Protein AF-A0A3A8QGG5-F1 (afdb_monomer_lite)

pLDDT: mean 90.41, std 7.91, range [60.56, 97.5]

Organism: NCBI:txid2316722

Sequence (68 aa):
MGGTIYLHESKAKRSYFGGTVLSYEIVEVPEKAHAQRIMFRIQSTAEAKDKEWRGANHGRAWTGGVLP

Foldseek 3Di:
DFDKDFDAPDLQGWGQWIATFPDKDWAACPPDPDRTDIDTDGDIDPVSTRHHRPDDDDPPDDDDDDDD

Radius of gyration: 12.78 Å; chains: 1; bounding box: 28×29×25 Å

Secondary structure (DSSP, 8-state):
--PEEEE-SSTTSPPSEEEEEEEEEEEE-TTSSS-EEEEEEEEE-GGGSSPPP-S--STT--------

Structure (mmCIF, N/CA/C/O backbone):
data_AF-A0A3A8QGG5-F1
#
_entry.id   AF-A0A3A8QGG5-F1
#
loop_
_atom_site.group_PDB
_atom_site.id
_atom_site.type_symbol
_atom_site.label_atom_id
_atom_site.label_alt_id
_atom_site.label_comp_id
_atom_site.label_asym_id
_atom_site.label_entity_id
_atom_site.label_seq_id
_atom_site.pdbx_PDB_ins_code
_atom_site.Cartn_x
_atom_site.Cartn_y
_atom_site.Cartn_z
_atom_site.occupancy
_atom_site.B_iso_or_equiv
_atom_site.auth_seq_id
_atom_site.auth_comp_id
_atom_site.auth_asym_id
_atom_site.auth_atom_id
_atom_site.pdbx_PDB_model_num
ATOM 1 N N . MET A 1 1 ? -9.725 5.906 -8.658 1.00 60.56 1 MET A N 1
ATOM 2 C CA . MET A 1 1 ? -9.134 6.632 -7.507 1.00 60.56 1 MET A CA 1
ATOM 3 C C . MET A 1 1 ? -10.205 6.773 -6.435 1.00 60.56 1 MET A C 1
ATOM 5 O O . MET A 1 1 ? -11.364 6.859 -6.820 1.00 60.56 1 MET A O 1
ATOM 9 N N . GLY A 1 2 ? -9.859 6.711 -5.143 1.00 77.19 2 GLY A N 1
ATOM 10 C CA . GLY A 1 2 ? -10.838 6.732 -4.037 1.00 77.19 2 GLY A CA 1
ATOM 11 C C . GLY A 1 2 ? -11.220 5.368 -3.439 1.00 77.19 2 GLY A C 1
ATOM 12 O O . GLY A 1 2 ? -12.076 5.307 -2.565 1.00 77.19 2 GLY A O 1
ATOM 13 N N . GLY A 1 3 ? -10.588 4.274 -3.876 1.00 92.25 3 GLY A N 1
ATOM 14 C CA . GLY A 1 3 ? -10.730 2.971 -3.219 1.00 92.25 3 GLY A CA 1
ATOM 15 C C . GLY A 1 3 ? -9.867 2.868 -1.958 1.00 92.25 3 GLY A C 1
ATOM 16 O O . GLY A 1 3 ? -8.835 3.535 -1.857 1.00 92.25 3 GLY A O 1
ATOM 17 N N . THR A 1 4 ? -10.262 2.010 -1.017 1.00 95.00 4 THR A N 1
ATOM 18 C CA . THR A 1 4 ? -9.441 1.661 0.150 1.00 95.00 4 THR A CA 1
ATOM 19 C C . THR A 1 4 ? -8.545 0.472 -0.179 1.00 95.00 4 THR A C 1
ATOM 21 O O . THR A 1 4 ? -9.020 -0.541 -0.693 1.00 95.00 4 THR A O 1
ATOM 24 N N . ILE A 1 5 ? -7.257 0.578 0.140 1.00 93.94 5 ILE A N 1
ATOM 25 C CA . ILE A 1 5 ? -6.329 -0.552 0.109 1.00 93.94 5 ILE A CA 1
ATOM 26 C C . ILE A 1 5 ? -6.101 -1.073 1.528 1.00 93.94 5 ILE A C 1
ATOM 28 O O . ILE A 1 5 ? -5.945 -0.292 2.467 1.00 93.94 5 ILE A O 1
ATOM 32 N N . TYR A 1 6 ? -6.070 -2.396 1.669 1.00 95.19 6 TYR A N 1
ATOM 33 C CA . TYR A 1 6 ? -5.778 -3.097 2.916 1.00 95.19 6 TYR A CA 1
ATOM 34 C C . TYR A 1 6 ? -4.509 -3.910 2.701 1.00 95.19 6 TYR A C 1
ATOM 36 O O . TYR A 1 6 ? -4.441 -4.729 1.783 1.00 95.19 6 TYR A O 1
ATOM 44 N N . LEU A 1 7 ? -3.483 -3.650 3.503 1.00 94.19 7 LEU A N 1
ATOM 45 C CA . LEU A 1 7 ? -2.158 -4.219 3.308 1.00 94.19 7 LEU A CA 1
ATOM 46 C C . LEU A 1 7 ? -1.857 -5.191 4.443 1.00 94.19 7 LEU A C 1
ATOM 48 O O . LEU A 1 7 ? -2.007 -4.886 5.628 1.00 94.19 7 LEU A O 1
ATOM 52 N N . HIS A 1 8 ? -1.480 -6.401 4.046 1.00 94.25 8 HIS A N 1
ATOM 53 C CA . HIS A 1 8 ? -1.308 -7.557 4.913 1.00 94.25 8 HIS A CA 1
ATOM 54 C C . HIS A 1 8 ? 0.125 -8.067 4.769 1.00 94.25 8 HIS A C 1
ATOM 56 O O . HIS A 1 8 ? 0.629 -8.158 3.652 1.00 94.25 8 HIS A O 1
ATOM 62 N N . GLU A 1 9 ? 0.768 -8.448 5.874 1.00 91.88 9 GLU A N 1
ATOM 63 C CA . GLU A 1 9 ? 2.088 -9.100 5.826 1.00 91.88 9 GLU A CA 1
ATOM 64 C C . GLU A 1 9 ? 2.009 -10.491 5.174 1.00 91.88 9 GLU A C 1
ATOM 66 O O . GLU A 1 9 ? 2.935 -10.938 4.502 1.00 91.88 9 GLU A O 1
ATOM 71 N N . SER A 1 10 ? 0.889 -11.191 5.373 1.00 91.19 10 SER A N 1
ATOM 72 C CA . SER A 1 10 ? 0.553 -12.446 4.702 1.00 91.19 10 SER A CA 1
ATOM 73 C C . SER A 1 10 ? -0.964 -12.599 4.606 1.00 91.19 10 SER A C 1
ATOM 75 O O . SER A 1 10 ? -1.709 -11.946 5.333 1.00 91.19 10 SER A O 1
ATOM 77 N N . LYS A 1 11 ? -1.442 -13.507 3.749 1.00 90.00 11 LYS A N 1
ATOM 78 C CA . LYS A 1 11 ? -2.887 -13.739 3.550 1.00 90.00 11 LYS A CA 1
ATOM 79 C C . LYS A 1 11 ? -3.604 -14.281 4.788 1.00 90.00 11 LYS A C 1
ATOM 81 O O . LYS A 1 11 ? -4.814 -14.140 4.896 1.00 90.00 11 LYS A O 1
ATOM 86 N N . ALA A 1 12 ? -2.862 -14.915 5.697 1.00 92.44 12 ALA A N 1
ATOM 87 C CA . ALA A 1 12 ? -3.394 -15.443 6.951 1.00 92.44 12 ALA A CA 1
ATOM 88 C C . ALA A 1 12 ? -3.472 -14.377 8.057 1.00 92.44 12 ALA A C 1
ATOM 90 O O . ALA A 1 12 ? -4.101 -14.606 9.087 1.00 92.44 12 ALA A O 1
ATOM 91 N N . LYS A 1 13 ? -2.823 -13.222 7.869 1.00 94.69 13 LYS A N 1
ATOM 92 C CA . LYS A 1 13 ? -2.811 -12.127 8.838 1.00 94.69 13 LYS A CA 1
ATOM 93 C C . LYS A 1 13 ? -3.818 -11.054 8.442 1.00 94.69 13 LYS A C 1
ATOM 95 O O . LYS A 1 13 ? -4.053 -10.798 7.260 1.00 94.69 13 LYS A O 1
ATOM 100 N N . ARG A 1 14 ? -4.399 -10.399 9.444 1.00 97.06 14 ARG A N 1
ATOM 101 C CA . ARG A 1 14 ? -5.263 -9.230 9.238 1.00 97.06 14 ARG A CA 1
ATOM 102 C C . ARG A 1 14 ? -4.429 -8.042 8.755 1.00 97.06 14 ARG A C 1
ATOM 104 O O . ARG A 1 14 ? -3.206 -8.038 8.911 1.00 97.06 14 ARG A O 1
ATOM 111 N N . SER A 1 15 ? -5.071 -7.065 8.121 1.00 96.81 15 SER A N 1
ATOM 112 C CA . SER A 1 15 ? -4.362 -5.900 7.590 1.00 96.81 15 SER A CA 1
ATOM 113 C C . SER A 1 15 ? -3.666 -5.135 8.716 1.00 96.81 15 SER A C 1
ATOM 115 O O . SER A 1 15 ? -4.277 -4.798 9.733 1.00 96.81 15 SER A O 1
ATOM 117 N N . TYR A 1 16 ? -2.374 -4.860 8.543 1.00 95.06 16 TYR A N 1
ATOM 118 C CA . TYR A 1 16 ? -1.582 -4.126 9.535 1.00 95.06 16 TYR A CA 1
ATOM 119 C C . TYR A 1 16 ? -1.635 -2.612 9.295 1.00 95.06 16 TYR A C 1
ATOM 121 O O . TYR A 1 16 ? -1.521 -1.818 10.232 1.00 95.06 16 TYR A O 1
ATOM 129 N N . PHE A 1 17 ? -1.864 -2.206 8.042 1.00 94.44 17 PHE A N 1
ATOM 130 C CA . PHE A 1 17 ? -2.132 -0.829 7.645 1.00 94.44 17 PHE A CA 1
ATOM 131 C C . PHE A 1 17 ? -2.916 -0.781 6.331 1.00 94.44 17 PHE A C 1
ATOM 133 O O . PHE A 1 17 ? -3.150 -1.796 5.673 1.00 94.44 17 PHE A O 1
ATOM 140 N N . G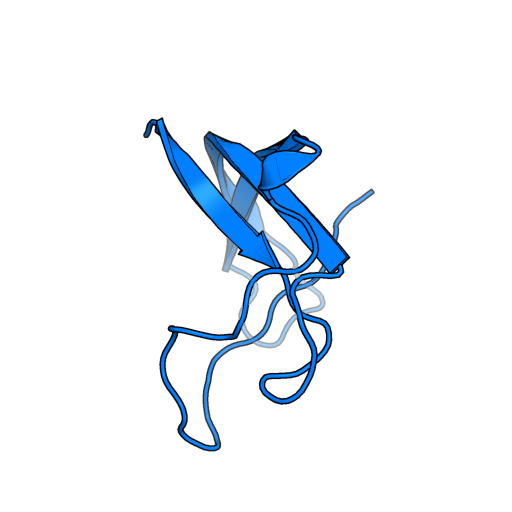LY A 1 18 ? -3.331 0.417 5.951 1.00 95.25 18 GLY A N 1
ATOM 141 C CA . GLY A 1 18 ? -4.065 0.665 4.726 1.00 95.25 18 GLY A CA 1
ATOM 142 C C . GLY A 1 18 ? -4.692 2.047 4.762 1.00 95.25 18 GLY A C 1
ATOM 143 O O . GLY A 1 18 ? -4.407 2.842 5.662 1.00 95.25 18 GLY A O 1
ATOM 144 N N . GLY A 1 19 ? -5.557 2.320 3.797 1.00 96.38 19 GLY A N 1
ATOM 145 C CA . GLY A 1 19 ? -6.287 3.575 3.737 1.00 96.38 19 GLY A CA 1
ATOM 146 C C . GLY A 1 19 ? -6.721 3.934 2.327 1.00 96.38 19 GLY A C 1
ATOM 147 O O . GLY A 1 19 ? -6.725 3.092 1.426 1.00 96.38 19 GLY A O 1
ATOM 148 N N . THR A 1 20 ? -7.115 5.186 2.140 1.00 97.12 20 THR A N 1
ATOM 149 C CA . THR A 1 20 ? -7.666 5.673 0.873 1.00 97.12 20 THR A CA 1
ATOM 150 C C . THR A 1 20 ? -6.550 5.941 -0.128 1.00 97.12 20 THR A C 1
ATOM 152 O O . THR A 1 20 ? -5.600 6.664 0.173 1.00 97.12 20 THR A O 1
ATOM 155 N N . VAL A 1 21 ? -6.672 5.391 -1.337 1.00 96.44 21 VAL A N 1
ATOM 156 C CA . VAL A 1 21 ? -5.747 5.670 -2.443 1.00 96.44 21 VAL A CA 1
ATOM 157 C C . VAL A 1 21 ? -5.975 7.088 -2.960 1.00 96.44 21 VAL A C 1
ATOM 159 O O . VAL A 1 21 ? -7.042 7.387 -3.506 1.00 96.44 21 VAL A O 1
ATOM 162 N N . LEU A 1 22 ? -4.950 7.930 -2.814 1.00 95.50 22 LEU A N 1
ATOM 163 C CA . LEU A 1 22 ? -4.928 9.321 -3.267 1.00 95.50 22 LEU A CA 1
ATOM 164 C C . LEU A 1 22 ? -4.470 9.433 -4.722 1.00 95.50 22 LEU A C 1
ATOM 166 O O . LEU A 1 22 ? -5.074 10.160 -5.504 1.00 95.50 22 LEU A O 1
ATOM 170 N N . SER A 1 23 ? -3.404 8.713 -5.074 1.00 95.31 23 SER A N 1
ATOM 171 C CA . SER A 1 23 ? -2.813 8.709 -6.412 1.00 95.31 23 SER A CA 1
ATOM 172 C C . SER A 1 23 ? -2.042 7.420 -6.683 1.00 95.31 23 SER A C 1
ATOM 174 O O . SER A 1 23 ? -1.777 6.629 -5.771 1.00 95.31 23 SER A O 1
ATOM 176 N N . TYR A 1 24 ? -1.682 7.210 -7.948 1.00 94.56 24 TYR A N 1
ATOM 177 C CA . TYR A 1 24 ? -0.702 6.209 -8.341 1.00 94.56 24 TYR A CA 1
ATOM 178 C C . TYR A 1 24 ? 0.250 6.782 -9.389 1.00 94.56 24 TYR A C 1
ATOM 180 O O . TYR A 1 24 ? -0.109 7.703 -10.123 1.00 94.56 24 TYR A O 1
ATOM 188 N N . GLU A 1 25 ? 1.439 6.205 -9.467 1.00 95.31 25 GLU A N 1
ATOM 189 C CA . GLU A 1 25 ? 2.451 6.532 -10.467 1.00 95.31 25 GLU A CA 1
ATOM 190 C C . GLU A 1 25 ? 3.190 5.270 -10.914 1.00 95.31 25 GLU A C 1
ATOM 192 O O . GLU A 1 25 ? 3.244 4.269 -10.192 1.00 95.31 25 GLU A O 1
ATOM 197 N N . ILE A 1 26 ? 3.727 5.310 -12.133 1.00 95.38 26 ILE A N 1
ATOM 198 C CA . ILE A 1 26 ? 4.640 4.281 -12.627 1.00 95.38 26 ILE A CA 1
ATOM 199 C C . ILE A 1 26 ? 6.048 4.731 -12.263 1.00 95.38 26 ILE A C 1
ATOM 201 O O . ILE A 1 26 ? 6.465 5.819 -12.652 1.00 95.38 26 ILE A O 1
ATOM 205 N N . VAL A 1 27 ? 6.771 3.887 -11.538 1.00 94.25 27 VAL A N 1
ATOM 206 C CA . VAL A 1 27 ? 8.150 4.145 -11.120 1.00 94.25 27 VAL A CA 1
ATOM 207 C C . VAL A 1 27 ? 9.074 3.063 -11.647 1.00 94.25 27 VAL A C 1
ATOM 209 O O . VAL A 1 27 ? 8.674 1.903 -11.791 1.00 94.25 27 VAL A O 1
ATOM 212 N N . GLU A 1 28 ? 10.318 3.439 -11.921 1.00 94.50 28 GLU A N 1
ATOM 213 C CA . GLU A 1 28 ? 11.387 2.486 -12.188 1.00 94.50 28 GLU A CA 1
ATOM 214 C C . GLU A 1 28 ? 12.115 2.145 -10.890 1.00 94.50 28 GLU A C 1
ATOM 216 O O . GLU A 1 28 ? 12.545 3.019 -10.143 1.00 94.50 28 GLU A O 1
ATOM 221 N N . VAL A 1 29 ? 12.240 0.848 -10.634 1.00 90.75 29 VAL A N 1
ATOM 222 C CA . VAL A 1 29 ? 12.911 0.257 -9.478 1.00 90.75 29 VAL A CA 1
ATOM 223 C C . VAL A 1 29 ? 13.930 -0.748 -10.030 1.00 90.75 29 VAL A C 1
ATOM 225 O O . VAL A 1 29 ? 13.622 -1.945 -10.122 1.00 90.75 29 VAL A O 1
ATOM 228 N N . PRO A 1 30 ? 15.095 -0.270 -10.521 1.00 91.12 30 PRO A N 1
ATOM 229 C CA . PRO A 1 30 ? 16.022 -1.060 -11.337 1.00 91.12 30 PRO A CA 1
ATOM 230 C C . PRO A 1 30 ? 16.525 -2.342 -10.663 1.00 91.12 30 PRO A C 1
ATOM 232 O O . PRO A 1 30 ? 16.868 -3.307 -11.340 1.00 91.12 30 PRO A O 1
ATOM 235 N N . GLU A 1 31 ? 16.538 -2.388 -9.331 1.00 90.00 31 GLU A N 1
ATOM 236 C CA . GLU A 1 31 ? 16.973 -3.538 -8.539 1.00 90.00 31 GLU A CA 1
ATOM 237 C C . GLU A 1 31 ? 15.952 -4.691 -8.487 1.00 90.00 31 GLU A C 1
ATOM 239 O O . GLU A 1 31 ? 16.223 -5.742 -7.899 1.00 90.00 31 GLU A O 1
ATOM 244 N N . LYS A 1 32 ? 14.755 -4.525 -9.064 1.00 87.25 32 LYS A N 1
ATOM 245 C CA . LYS A 1 32 ? 13.730 -5.577 -9.132 1.00 87.25 32 LYS A CA 1
ATOM 246 C C . LYS A 1 32 ? 13.750 -6.274 -10.489 1.00 87.25 32 LYS A C 1
ATOM 248 O O . LYS A 1 32 ? 13.891 -5.642 -11.526 1.00 87.25 32 LYS A O 1
ATOM 253 N N . ALA A 1 33 ? 13.444 -7.576 -10.486 1.00 87.31 33 ALA A N 1
ATOM 254 C CA . ALA A 1 33 ? 13.358 -8.405 -11.698 1.00 87.31 33 ALA A CA 1
ATOM 255 C C . ALA A 1 33 ? 12.424 -7.844 -12.792 1.00 87.31 33 ALA A C 1
ATOM 257 O O . ALA A 1 33 ? 12.609 -8.116 -13.971 1.00 87.31 33 ALA A O 1
ATOM 258 N N . HIS A 1 34 ? 11.430 -7.045 -12.400 1.00 87.94 34 HIS A N 1
ATOM 259 C CA . HIS A 1 34 ? 10.679 -6.205 -13.323 1.00 87.94 34 HIS A CA 1
ATOM 260 C C . HIS A 1 34 ? 10.839 -4.760 -12.836 1.00 87.94 34 HIS A C 1
ATOM 262 O O . HIS A 1 34 ? 10.334 -4.428 -11.766 1.00 87.94 34 HIS A O 1
ATOM 268 N N . ALA A 1 35 ? 11.566 -3.926 -13.577 1.00 91.38 35 ALA A N 1
ATOM 269 C CA . ALA A 1 35 ? 11.929 -2.591 -13.104 1.00 91.38 35 ALA A CA 1
ATOM 270 C C . ALA A 1 35 ? 10.714 -1.658 -12.989 1.00 91.38 35 ALA A C 1
ATOM 272 O O . ALA A 1 35 ? 10.598 -0.912 -12.025 1.00 91.38 35 ALA A O 1
ATOM 273 N N . GLN A 1 36 ? 9.764 -1.739 -13.922 1.00 94.56 36 GLN A N 1
ATOM 274 C CA . GLN A 1 36 ? 8.548 -0.930 -13.859 1.00 94.56 36 GLN A CA 1
ATOM 275 C C . GLN A 1 36 ? 7.590 -1.441 -12.773 1.00 94.56 36 GLN A C 1
ATOM 277 O O . GLN A 1 36 ? 7.245 -2.629 -12.695 1.00 94.56 36 GLN A O 1
ATOM 282 N N . ARG A 1 37 ? 7.161 -0.527 -11.905 1.00 92.56 37 ARG A N 1
ATOM 283 C CA . ARG A 1 37 ? 6.291 -0.778 -10.752 1.00 92.56 37 ARG A CA 1
ATOM 284 C C . ARG A 1 37 ? 5.200 0.280 -10.683 1.00 92.56 37 ARG A C 1
ATOM 286 O O . ARG A 1 37 ? 5.383 1.392 -11.158 1.00 92.56 37 ARG A O 1
ATOM 293 N N . ILE A 1 38 ? 4.078 -0.069 -10.059 1.00 93.31 38 ILE A N 1
ATOM 294 C CA . ILE A 1 38 ? 3.038 0.895 -9.693 1.00 93.31 38 ILE A CA 1
ATOM 295 C C . ILE A 1 38 ? 3.238 1.243 -8.221 1.00 93.31 38 ILE A C 1
ATOM 297 O O . ILE A 1 38 ? 3.196 0.351 -7.371 1.00 93.31 38 ILE A O 1
ATOM 301 N N . MET A 1 39 ? 3.449 2.522 -7.926 1.00 94.12 39 MET A N 1
ATOM 302 C CA . MET A 1 39 ? 3.451 3.049 -6.566 1.00 94.12 39 MET A CA 1
ATOM 303 C C . MET A 1 39 ? 2.083 3.659 -6.267 1.00 94.12 39 MET A C 1
ATOM 305 O O . MET A 1 39 ? 1.544 4.402 -7.083 1.00 94.12 39 MET A O 1
ATOM 309 N N . PHE A 1 40 ? 1.520 3.353 -5.098 1.00 94.44 40 PHE A N 1
ATOM 310 C CA . PHE A 1 40 ? 0.292 3.979 -4.612 1.00 94.44 40 PHE A CA 1
ATOM 311 C C . PHE A 1 40 ? 0.620 4.951 -3.487 1.00 94.44 40 PHE A C 1
ATOM 313 O O . PHE A 1 40 ? 1.220 4.557 -2.486 1.00 94.44 40 PHE A O 1
ATOM 320 N N . ARG A 1 41 ? 0.141 6.191 -3.603 1.00 94.62 41 ARG A N 1
ATOM 321 C CA . ARG A 1 41 ? 0.110 7.123 -2.477 1.00 94.62 41 ARG A CA 1
ATOM 322 C C . ARG A 1 41 ? -1.216 6.970 -1.755 1.00 94.62 41 ARG A C 1
ATOM 324 O O . ARG A 1 41 ? -2.279 7.074 -2.371 1.00 94.62 41 ARG A O 1
ATOM 331 N N . ILE A 1 42 ? -1.156 6.739 -0.450 1.00 94.69 42 ILE A N 1
ATOM 332 C CA . ILE A 1 42 ? -2.343 6.506 0.372 1.00 94.69 42 ILE A CA 1
ATOM 333 C C . ILE A 1 42 ? -2.409 7.482 1.541 1.00 94.69 42 ILE A C 1
ATOM 335 O O . ILE A 1 42 ? -1.386 7.854 2.113 1.00 94.69 42 ILE A O 1
ATOM 339 N N . GLN A 1 43 ? -3.625 7.862 1.918 1.00 95.56 43 GLN A N 1
ATOM 340 C CA . GLN A 1 43 ? -3.900 8.453 3.220 1.00 95.56 43 GLN A CA 1
ATOM 341 C C . GLN A 1 43 ? -4.253 7.321 4.175 1.00 95.56 43 GLN A C 1
ATOM 343 O O . GLN A 1 43 ? -5.258 6.642 3.964 1.00 95.56 43 GLN A O 1
ATOM 348 N N . SER A 1 44 ? -3.423 7.096 5.193 1.00 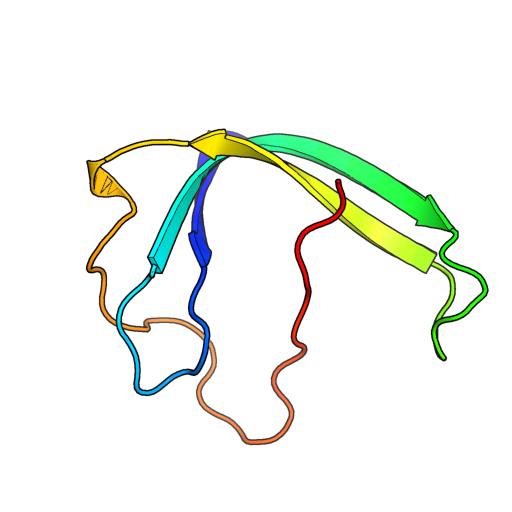95.38 44 SER A N 1
ATOM 349 C CA . SER A 1 44 ? -3.670 6.025 6.155 1.00 95.38 44 SER A CA 1
ATOM 350 C C . SER A 1 44 ? -4.914 6.312 6.994 1.00 95.38 44 SER A C 1
ATOM 352 O O . SER A 1 44 ? -5.180 7.458 7.360 1.00 95.38 44 SER A O 1
ATOM 354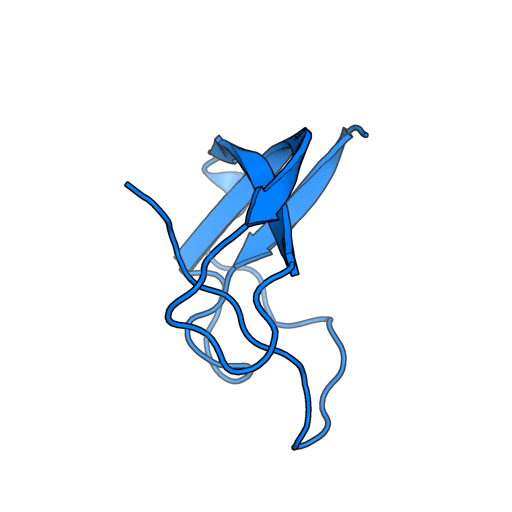 N N . THR A 1 45 ? -5.683 5.268 7.302 1.00 96.75 45 THR A N 1
ATOM 355 C CA . THR A 1 45 ? -6.871 5.385 8.158 1.00 96.75 45 THR A CA 1
ATOM 356 C C . THR A 1 45 ? -6.898 4.275 9.205 1.00 96.75 45 THR A C 1
ATOM 358 O O . THR A 1 45 ? -6.361 3.182 8.994 1.00 96.75 45 THR A O 1
ATOM 361 N N . ALA A 1 46 ? -7.497 4.548 10.367 1.00 96.31 46 ALA A N 1
ATOM 362 C CA . ALA A 1 46 ? -7.575 3.572 11.454 1.00 96.31 46 ALA A CA 1
ATOM 363 C C . ALA A 1 46 ? -8.471 2.382 11.075 1.00 96.31 46 ALA A C 1
ATOM 365 O O . ALA A 1 46 ? -8.170 1.234 11.399 1.00 96.31 46 ALA A O 1
ATOM 366 N N . GLU A 1 47 ? -9.527 2.645 10.309 1.00 96.06 47 GLU A N 1
ATOM 367 C CA . GLU A 1 47 ? -10.524 1.674 9.860 1.00 96.06 47 GLU A CA 1
ATOM 368 C C . GLU A 1 47 ? -9.956 0.681 8.845 1.00 96.06 47 GLU A C 1
ATOM 370 O O . GLU A 1 47 ? -10.57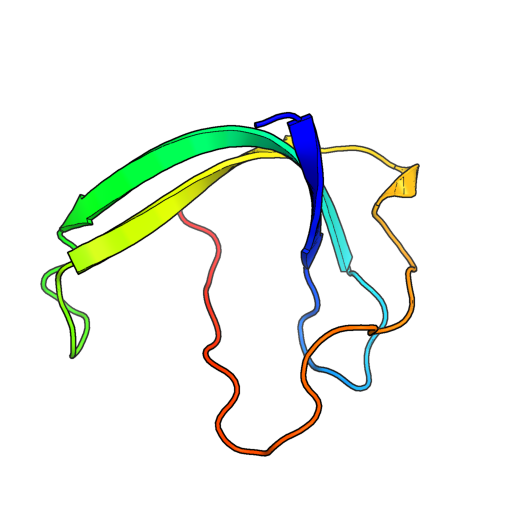4 -0.350 8.593 1.00 96.06 47 GLU A O 1
ATOM 375 N N . ALA A 1 48 ? -8.801 0.977 8.244 1.00 96.56 48 ALA A N 1
ATOM 376 C CA . ALA A 1 48 ? -8.132 0.078 7.313 1.00 96.56 48 ALA A CA 1
ATOM 377 C C . ALA A 1 48 ? -7.256 -0.978 8.002 1.00 96.56 48 ALA A C 1
ATOM 379 O O . ALA A 1 48 ? -6.724 -1.871 7.336 1.00 96.56 48 ALA A O 1
ATOM 380 N N . LYS A 1 49 ? -7.118 -0.915 9.328 1.00 96.81 49 LYS A N 1
ATOM 381 C CA . LYS A 1 49 ? -6.465 -1.958 10.120 1.00 96.81 49 LYS A CA 1
ATOM 382 C C . LYS A 1 49 ? -7.439 -3.079 10.468 1.00 96.81 49 LYS A C 1
ATOM 384 O O . LYS A 1 49 ? -8.658 -2.910 10.439 1.00 96.81 49 LYS A O 1
ATOM 389 N N . ASP A 1 50 ? -6.866 -4.223 10.817 1.00 97.50 50 ASP A N 1
ATOM 390 C CA . ASP A 1 50 ? -7.578 -5.373 11.362 1.00 97.50 50 ASP A CA 1
ATOM 391 C C . ASP A 1 50 ? -8.666 -5.938 10.426 1.00 97.50 50 ASP A C 1
ATOM 393 O O . ASP A 1 50 ? -9.653 -6.522 10.868 1.00 97.50 50 ASP A O 1
ATOM 397 N N . LYS A 1 51 ? -8.514 -5.803 9.104 1.00 97.38 51 LYS A N 1
ATOM 398 C CA . LYS A 1 51 ? -9.424 -6.421 8.127 1.00 97.38 51 LYS A CA 1
ATOM 399 C C . LYS A 1 51 ? -8.930 -7.795 7.716 1.00 97.38 51 LYS A C 1
ATOM 401 O O . LYS A 1 51 ? -7.731 -8.021 7.586 1.00 97.38 51 LYS A O 1
ATOM 406 N N . GLU A 1 52 ? -9.859 -8.722 7.521 1.00 96.56 52 GLU A N 1
ATOM 407 C CA . GLU A 1 52 ? -9.558 -10.048 6.982 1.00 96.56 52 GLU A CA 1
ATOM 408 C C . GLU A 1 52 ? -9.180 -9.965 5.502 1.00 96.56 52 GLU A C 1
ATOM 410 O O . GLU A 1 52 ? -9.656 -9.094 4.769 1.00 96.56 52 GLU A O 1
ATOM 415 N N . TRP A 1 53 ? -8.328 -10.886 5.052 1.00 93.50 53 TRP A N 1
ATOM 416 C CA . TRP A 1 53 ? -7.948 -10.975 3.648 1.00 93.50 53 TRP A CA 1
ATOM 417 C C . TRP A 1 53 ? -9.158 -11.339 2.780 1.00 93.50 53 TRP A C 1
ATOM 419 O O . TRP A 1 53 ? -9.786 -12.378 2.970 1.00 93.50 53 TRP A O 1
ATOM 429 N N . ARG A 1 54 ? -9.447 -10.500 1.781 1.00 92.31 54 ARG A N 1
ATOM 430 C CA . ARG A 1 54 ? -10.503 -10.730 0.776 1.00 92.31 54 ARG A CA 1
ATOM 431 C C . ARG A 1 54 ? -9.982 -10.726 -0.667 1.00 92.31 54 ARG A C 1
ATOM 433 O O . ARG A 1 54 ? -10.767 -10.680 -1.607 1.00 92.31 54 ARG A O 1
ATOM 440 N N . GLY A 1 55 ? -8.660 -10.737 -0.848 1.00 87.31 55 GLY A N 1
ATOM 441 C CA . GLY A 1 55 ? -8.011 -10.766 -2.162 1.00 87.31 55 GLY A CA 1
ATOM 442 C C . GLY A 1 55 ? -7.806 -12.182 -2.717 1.00 87.31 55 GLY A C 1
ATOM 443 O O . GLY A 1 55 ? -8.237 -13.181 -2.141 1.00 87.31 55 GLY A O 1
ATOM 444 N N . ALA A 1 56 ? -7.065 -12.296 -3.821 1.00 88.06 56 ALA A N 1
ATOM 445 C CA . ALA A 1 56 ? -6.790 -13.580 -4.468 1.00 88.06 56 ALA A CA 1
ATOM 446 C C . ALA A 1 56 ? -5.963 -14.542 -3.586 1.00 88.06 56 ALA A C 1
ATOM 448 O O . ALA A 1 56 ? -4.820 -14.263 -3.199 1.00 88.06 56 ALA A O 1
ATOM 449 N N . ASN A 1 57 ? -6.502 -15.731 -3.307 1.00 83.69 57 ASN A N 1
ATOM 450 C CA . ASN A 1 57 ? -5.872 -16.720 -2.430 1.00 83.69 57 ASN A CA 1
ATOM 451 C C . ASN A 1 57 ? -5.195 -17.886 -3.185 1.00 83.69 57 ASN A C 1
ATOM 453 O O . ASN A 1 57 ? -5.486 -19.047 -2.938 1.00 83.69 57 ASN A O 1
ATOM 457 N N . HIS A 1 58 ? -4.274 -17.586 -4.109 1.00 83.00 58 HIS A N 1
ATOM 458 C CA . HIS A 1 58 ? -3.424 -18.596 -4.767 1.00 83.00 58 HIS A CA 1
ATOM 459 C C . HIS A 1 58 ? -1.922 -18.320 -4.570 1.00 83.00 58 HIS A C 1
ATOM 461 O O . HIS A 1 58 ? -1.521 -17.170 -4.382 1.00 83.00 58 HIS A O 1
ATOM 467 N N . GLY A 1 59 ? -1.072 -19.351 -4.629 1.00 75.62 59 GLY A N 1
ATOM 468 C CA . GLY A 1 59 ? 0.352 -19.270 -4.250 1.00 75.62 59 GLY A CA 1
ATOM 469 C C . GLY A 1 59 ? 1.182 -18.191 -4.966 1.00 75.62 59 GLY A C 1
ATOM 470 O O . GLY A 1 59 ? 2.087 -17.627 -4.367 1.00 75.62 59 GLY A O 1
ATOM 471 N N . ARG A 1 60 ? 0.836 -17.830 -6.209 1.00 77.00 60 ARG A N 1
ATOM 472 C CA . ARG A 1 60 ? 1.500 -16.769 -6.997 1.00 77.00 60 ARG A CA 1
ATOM 473 C C . ARG A 1 60 ? 0.757 -15.427 -6.977 1.00 77.00 60 ARG A C 1
ATOM 475 O O . ARG A 1 60 ? 0.551 -14.808 -8.013 1.00 77.00 60 ARG A O 1
ATOM 482 N N . ALA A 1 61 ? 0.279 -14.997 -5.812 1.00 75.81 61 ALA A N 1
ATOM 483 C CA . ALA A 1 61 ? -0.213 -13.626 -5.682 1.00 75.81 61 ALA A CA 1
ATOM 484 C C . ALA A 1 61 ? 0.987 -12.673 -5.619 1.00 75.81 61 ALA A C 1
ATOM 486 O O . ALA A 1 61 ? 1.881 -12.873 -4.800 1.00 75.81 61 ALA A O 1
ATOM 487 N N . TRP A 1 62 ? 1.007 -11.664 -6.488 1.00 76.25 62 TRP A N 1
ATOM 488 C CA . TRP A 1 62 ? 2.042 -10.635 -6.478 1.00 76.25 62 TRP A CA 1
ATOM 489 C C . TRP A 1 62 ? 2.023 -9.879 -5.147 1.00 76.25 62 TRP A C 1
ATOM 491 O O . TRP A 1 62 ? 0.960 -9.479 -4.670 1.00 76.25 62 TRP A O 1
ATOM 501 N N . THR A 1 63 ? 3.198 -9.697 -4.549 1.00 82.19 63 THR A N 1
ATOM 502 C CA . THR A 1 63 ? 3.386 -8.930 -3.315 1.00 82.19 63 THR A CA 1
ATOM 503 C C . THR A 1 63 ? 4.138 -7.637 -3.609 1.00 82.19 63 THR A C 1
ATOM 505 O O . THR A 1 63 ? 4.879 -7.530 -4.588 1.00 82.19 63 THR A O 1
ATOM 508 N N . GLY A 1 64 ? 3.910 -6.633 -2.768 1.00 84.69 64 GLY A N 1
ATOM 509 C CA . GLY A 1 64 ? 4.603 -5.350 -2.809 1.00 84.69 64 GLY A CA 1
A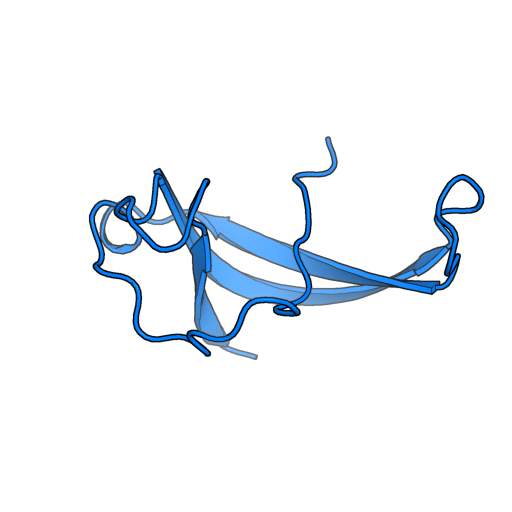TOM 510 C C . GLY A 1 64 ? 5.348 -5.080 -1.506 1.00 84.69 64 GLY A C 1
ATOM 511 O O . GLY A 1 64 ? 5.438 -5.945 -0.636 1.00 84.69 64 GLY A O 1
ATOM 512 N N . GLY A 1 65 ? 5.857 -3.861 -1.371 1.00 84.38 65 GLY A N 1
ATOM 513 C CA . GLY A 1 65 ? 6.481 -3.363 -0.151 1.00 84.38 65 GLY A CA 1
ATOM 514 C C . GLY A 1 65 ? 6.144 -1.893 0.067 1.00 84.38 65 GLY A C 1
ATOM 515 O O . GLY A 1 65 ? 5.499 -1.266 -0.774 1.00 84.38 65 GLY A O 1
ATOM 516 N N . VAL A 1 66 ? 6.582 -1.361 1.203 1.00 81.12 66 VAL A N 1
ATOM 517 C CA . VAL A 1 66 ? 6.508 0.072 1.498 1.00 81.12 66 VAL A CA 1
ATOM 518 C C . VAL A 1 66 ? 7.796 0.719 1.011 1.00 81.12 66 VAL A C 1
ATOM 520 O O . VAL A 1 66 ? 8.881 0.208 1.290 1.00 81.12 66 VAL A O 1
ATOM 523 N N . LEU A 1 67 ? 7.664 1.811 0.266 1.00 75.31 67 LEU A N 1
ATOM 524 C CA . LEU A 1 67 ? 8.781 2.684 -0.078 1.00 75.31 67 LEU A CA 1
ATOM 525 C C . LEU A 1 67 ? 8.829 3.829 0.953 1.00 75.31 67 LEU A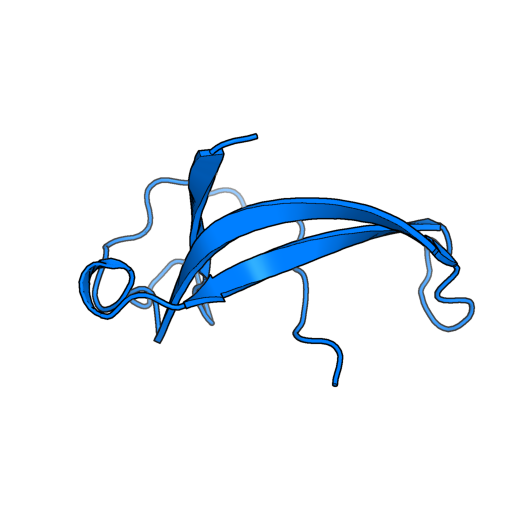 C 1
ATOM 527 O O . LEU A 1 67 ? 7.756 4.232 1.415 1.00 75.31 67 LEU A O 1
ATOM 531 N N . PRO A 1 68 ? 10.029 4.274 1.372 1.00 62.59 68 PRO A N 1
ATOM 532 C CA . PRO A 1 68 ? 10.193 5.368 2.329 1.00 62.59 68 PRO A CA 1
ATOM 533 C C . PRO A 1 68 ? 9.693 6.713 1.791 1.00 62.59 68 PRO A C 1
ATOM 535 O O . PRO A 1 68 ? 9.716 6.909 0.554 1.00 62.59 68 PRO A O 1
#